Protein AF-A0A497LSE0-F1 (afdb_monomer)

Solvent-accessible surface area (backbone atoms only — not comparable to full-atom values): 2751 Å² total; per-residue (Å²): 131,92,84,85,68,77,48,77,49,84,59,88,96,40,54,40,36,40,40,37,67,38,78,94,68,79,35,80,49,78,48,77,43,74,66,76,86,83,79,133

Nearest PDB structures (foldseek):
  6qc0-assembly1_A  TM=7.515E-01  e=2.638E-01  Homo sapiens
  9b8t-assembly1_D  TM=7.273E-01  e=4.602E-01  Homo sapiens
  4rjf-assembly2_C  TM=6.939E-01  e=8.542E-01  Homo sapiens
  5nct-assembly1_A  TM=6.068E-01  e=9.667E-01  Tannerella forsythia
  3trs-assembly2_D  TM=5.695E-01  e=3.331E+00  Aspergillus niger var. macrosporus

Mean predicted aligned error: 4.97 Å

Foldseek 3Di:
DDDWDWDWDD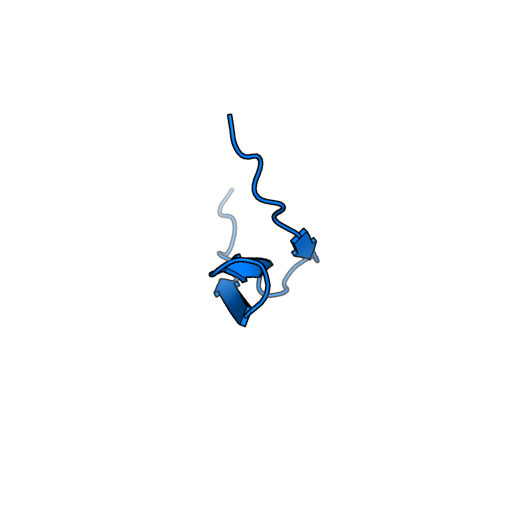DPQAWIWIWTAPPVNPDIDIDTHGDDDDDD

Structure (mmCIF, N/CA/C/O backbone):
data_AF-A0A497LSE0-F1
#
_entry.id   AF-A0A497LSE0-F1
#
loop_
_atom_site.group_PDB
_atom_site.id
_atom_site.type_symbol
_atom_site.label_atom_id
_atom_site.label_alt_id
_atom_site.label_comp_id
_atom_site.label_asym_id
_atom_site.label_entity_id
_atom_site.label_seq_id
_atom_site.pdbx_PDB_ins_code
_atom_site.Cartn_x
_atom_site.Cartn_y
_atom_site.Cartn_z
_atom_site.occupancy
_atom_site.B_iso_or_equiv
_atom_site.auth_seq_id
_atom_site.auth_comp_id
_atom_site.auth_asym_id
_atom_site.auth_atom_id
_atom_site.p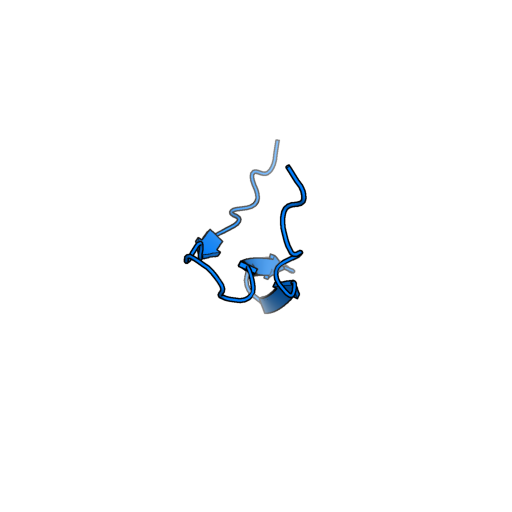dbx_PDB_model_num
ATOM 1 N N . ILE A 1 1 ? -10.396 20.268 13.521 1.00 49.84 1 ILE A N 1
ATOM 2 C CA . ILE A 1 1 ? -10.273 19.545 12.234 1.00 49.84 1 ILE A CA 1
ATOM 3 C C . ILE A 1 1 ? -9.693 18.185 12.587 1.00 49.84 1 ILE A C 1
ATOM 5 O O . ILE A 1 1 ? -8.644 18.170 13.218 1.00 49.84 1 ILE A O 1
ATOM 9 N N . SER A 1 2 ? -10.412 17.091 12.326 1.00 66.75 2 SER A N 1
ATOM 10 C CA . SER A 1 2 ? -9.855 15.741 12.502 1.00 66.75 2 SER A CA 1
ATOM 11 C C . SER A 1 2 ? -8.786 15.525 11.429 1.00 66.75 2 SER A C 1
ATOM 13 O O . SER A 1 2 ? -9.031 15.869 10.274 1.00 66.75 2 SER A O 1
ATOM 15 N N . SER A 1 3 ? -7.602 15.049 11.809 1.00 74.44 3 SER A N 1
ATOM 16 C CA . SER A 1 3 ? -6.502 14.761 10.884 1.00 74.44 3 SER A CA 1
ATOM 17 C C . SER A 1 3 ? -6.417 13.253 10.706 1.00 74.44 3 SER A C 1
ATOM 19 O O . SER A 1 3 ? -6.081 12.549 11.654 1.00 74.44 3 SER A O 1
ATOM 21 N N . GLU A 1 4 ? -6.718 12.763 9.509 1.00 82.50 4 GLU A N 1
ATOM 22 C CA . GLU A 1 4 ? -6.534 11.356 9.149 1.00 82.50 4 GLU A CA 1
ATOM 23 C C . GLU A 1 4 ? -5.114 11.145 8.612 1.00 82.50 4 GLU A C 1
ATOM 25 O O . GLU A 1 4 ? -4.596 11.961 7.846 1.00 82.50 4 GLU A O 1
ATOM 30 N N . THR A 1 5 ? -4.463 10.064 9.042 1.00 89.94 5 THR A N 1
ATOM 31 C CA . THR A 1 5 ? -3.084 9.746 8.653 1.00 89.94 5 THR A CA 1
ATOM 32 C C . THR A 1 5 ? -3.090 8.787 7.468 1.00 89.94 5 THR A C 1
ATOM 34 O O . THR A 1 5 ? -3.635 7.688 7.554 1.00 89.94 5 THR A O 1
ATOM 37 N N . LEU A 1 6 ? -2.435 9.185 6.377 1.00 94.50 6 LEU A N 1
ATOM 38 C CA . LEU A 1 6 ? -2.228 8.364 5.186 1.00 94.50 6 LEU A CA 1
ATOM 39 C C . LEU A 1 6 ? -0.749 7.978 5.074 1.00 94.50 6 LEU A C 1
ATOM 41 O O . LEU A 1 6 ? 0.120 8.848 5.039 1.00 94.50 6 LEU A O 1
ATOM 45 N N . THR A 1 7 ? -0.465 6.680 4.969 1.00 96.81 7 THR A N 1
ATOM 46 C CA . THR A 1 7 ? 0.890 6.168 4.717 1.00 96.81 7 THR A CA 1
ATOM 47 C C . THR A 1 7 ? 1.039 5.800 3.244 1.00 96.81 7 THR A C 1
ATOM 49 O O . THR A 1 7 ? 0.306 4.946 2.739 1.00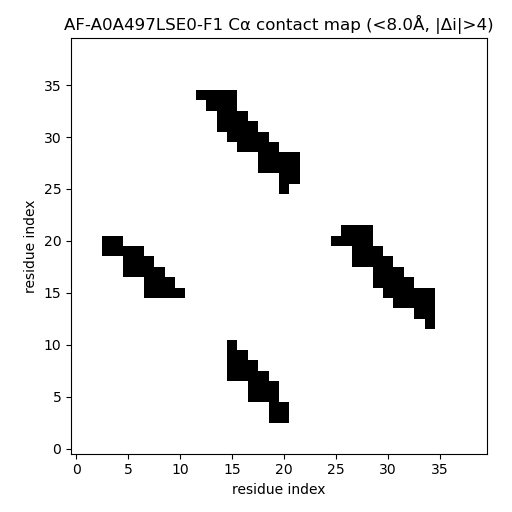 96.81 7 THR A O 1
ATOM 52 N N . LEU A 1 8 ? 1.998 6.428 2.558 1.00 96.50 8 LEU A N 1
ATOM 53 C CA . LEU A 1 8 ? 2.351 6.112 1.173 1.00 96.50 8 LEU A CA 1
ATOM 54 C C . LEU A 1 8 ? 3.631 5.281 1.136 1.00 96.50 8 LEU A C 1
ATOM 56 O O . LEU A 1 8 ? 4.650 5.673 1.703 1.00 96.50 8 LEU A O 1
ATOM 60 N N . PHE A 1 9 ? 3.591 4.177 0.398 1.00 96.75 9 PHE A N 1
ATOM 61 C CA . PHE A 1 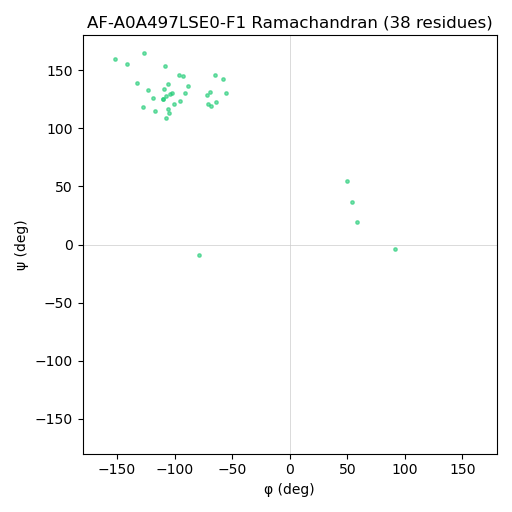9 ? 4.774 3.395 0.060 1.00 96.75 9 PHE A CA 1
ATOM 62 C C . PHE A 1 9 ? 5.079 3.610 -1.419 1.00 96.75 9 PHE A C 1
ATOM 64 O O . PHE A 1 9 ? 4.341 3.140 -2.288 1.00 96.75 9 PHE A O 1
ATOM 71 N N . ILE A 1 10 ? 6.156 4.344 -1.684 1.00 93.12 10 ILE A N 1
ATOM 72 C CA . ILE A 1 10 ? 6.593 4.711 -3.030 1.00 93.12 10 ILE A CA 1
ATOM 73 C C . ILE A 1 10 ? 7.846 3.902 -3.363 1.00 93.12 10 ILE A C 1
ATOM 75 O O . ILE A 1 10 ? 8.809 3.899 -2.596 1.00 93.12 10 ILE A O 1
ATOM 79 N N . GLY A 1 11 ? 7.824 3.229 -4.509 1.00 90.19 11 GLY A N 1
ATOM 80 C CA . GLY A 1 11 ? 8.973 2.548 -5.097 1.00 90.19 11 GLY A CA 1
ATOM 81 C C . GLY A 1 11 ? 8.968 2.729 -6.614 1.00 90.19 11 GLY A C 1
ATOM 82 O O . GLY A 1 11 ? 7.915 2.965 -7.202 1.00 90.19 11 GLY A O 1
ATOM 83 N N . THR A 1 12 ? 10.135 2.638 -7.244 1.00 89.50 12 THR A N 1
ATOM 84 C CA . THR A 1 12 ? 10.281 2.755 -8.704 1.00 89.50 12 THR A CA 1
ATOM 85 C C . THR A 1 12 ? 9.726 1.510 -9.393 1.00 89.50 12 THR A C 1
ATOM 87 O O . THR A 1 12 ? 10.095 0.405 -9.009 1.00 89.50 12 THR A O 1
ATOM 90 N N . ASP A 1 13 ? 8.848 1.674 -10.385 1.00 87.12 13 ASP A N 1
ATOM 91 C CA . ASP A 1 13 ? 8.206 0.584 -11.150 1.00 87.12 13 ASP A CA 1
ATOM 92 C C . ASP A 1 13 ? 7.389 -0.429 -10.321 1.00 87.12 13 ASP A C 1
ATOM 94 O O . ASP A 1 13 ? 7.061 -1.521 -10.789 1.00 87.12 13 ASP A O 1
ATOM 98 N N . TYR A 1 14 ? 6.997 -0.062 -9.099 1.00 91.31 14 TYR A N 1
ATOM 99 C CA . TYR A 1 14 ? 6.090 -0.846 -8.258 1.00 91.31 14 TYR A CA 1
ATOM 100 C C . TYR A 1 14 ? 4.716 -0.175 -8.143 1.00 91.31 14 TYR A C 1
ATOM 102 O O . TYR A 1 14 ? 4.616 1.050 -8.237 1.00 91.31 14 TYR A O 1
ATOM 110 N N . PRO A 1 15 ? 3.637 -0.945 -7.896 1.00 94.50 15 PRO A N 1
ATOM 111 C CA . PRO A 1 15 ? 2.349 -0.366 -7.543 1.00 94.50 15 PRO A CA 1
ATOM 112 C C . PRO A 1 15 ? 2.468 0.552 -6.326 1.00 94.50 15 PRO A C 1
ATOM 114 O O . PRO A 1 15 ? 3.002 0.153 -5.288 1.00 94.50 15 PRO A O 1
ATOM 117 N N . LEU A 1 16 ? 1.923 1.763 -6.438 1.00 95.69 16 LEU A N 1
ATOM 118 C CA . LEU A 1 16 ? 1.788 2.670 -5.308 1.00 95.69 16 LEU A CA 1
ATOM 119 C C . LEU A 1 16 ? 0.837 2.034 -4.298 1.00 95.69 16 LEU A C 1
ATOM 121 O O . LEU A 1 16 ? -0.322 1.743 -4.616 1.00 95.69 16 LEU A O 1
ATOM 125 N N . LYS A 1 17 ? 1.322 1.851 -3.073 1.00 97.44 17 LYS A N 1
ATOM 126 C CA . LYS A 1 17 ? 0.512 1.344 -1.972 1.00 97.44 17 LYS A CA 1
ATOM 127 C C . LYS A 1 17 ? 0.146 2.479 -1.025 1.00 97.44 17 LYS A C 1
ATOM 129 O O . LYS A 1 17 ? 1.012 3.219 -0.561 1.00 97.44 17 LYS A O 1
ATOM 134 N N . MET A 1 18 ? -1.143 2.575 -0.726 1.00 97.62 18 MET A N 1
ATOM 135 C CA . MET A 1 18 ? -1.713 3.540 0.209 1.00 97.62 18 MET A CA 1
ATOM 136 C C . MET A 1 18 ? -2.388 2.792 1.352 1.00 97.62 18 MET A C 1
ATOM 138 O O . MET A 1 18 ? -3.239 1.933 1.104 1.00 97.62 18 MET A O 1
ATOM 142 N N . GLU A 1 19 ? -2.012 3.120 2.586 1.00 9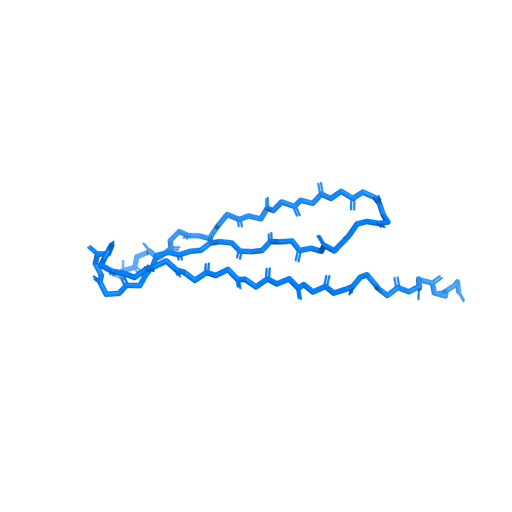7.56 19 GLU A N 1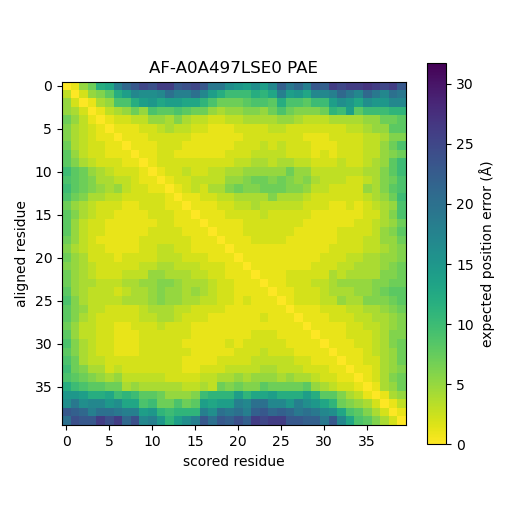
ATOM 143 C CA . GLU A 1 19 ? -2.616 2.562 3.796 1.00 97.56 19 GLU A CA 1
ATOM 144 C C . GLU A 1 19 ? -3.165 3.666 4.694 1.00 97.56 19 GLU A C 1
ATOM 146 O O . GLU A 1 19 ? -2.474 4.645 4.984 1.00 97.56 19 GLU A O 1
ATOM 151 N N . PHE A 1 20 ? -4.391 3.474 5.167 1.00 96.12 20 PHE A N 1
ATOM 152 C CA . PHE A 1 20 ? -5.001 4.314 6.190 1.00 96.12 20 PHE A CA 1
ATOM 153 C C . PHE A 1 20 ? -6.016 3.510 7.002 1.00 96.12 20 PHE A C 1
ATOM 155 O O . PHE A 1 20 ? -6.503 2.452 6.580 1.00 96.12 20 PHE A O 1
ATOM 162 N N . GLU A 1 21 ? -6.305 4.024 8.188 1.00 95.69 21 GLU A N 1
ATOM 163 C CA . GLU A 1 21 ? -7.304 3.474 9.091 1.00 95.69 21 GLU A CA 1
ATOM 164 C C . GLU A 1 21 ? -8.628 4.218 8.928 1.00 95.69 21 GLU A C 1
ATOM 166 O O . GLU A 1 21 ? -8.662 5.420 8.668 1.00 95.69 21 GLU A O 1
ATOM 171 N N . ILE A 1 22 ? -9.727 3.490 9.082 1.00 92.38 22 ILE A N 1
ATOM 172 C CA . ILE A 1 22 ? -11.090 4.018 9.078 1.00 92.38 22 ILE A CA 1
ATOM 173 C C . ILE A 1 22 ? -11.808 3.569 10.345 1.00 92.38 22 ILE A C 1
ATOM 175 O O . ILE A 1 22 ? -11.362 2.638 11.019 1.00 92.38 22 ILE A O 1
ATOM 179 N N . ALA A 1 23 ? -12.941 4.211 10.641 1.00 93.38 23 ALA A N 1
ATOM 180 C CA . ALA A 1 23 ? -13.762 3.895 11.807 1.00 93.38 23 ALA A CA 1
ATOM 181 C C . ALA A 1 23 ? -12.915 3.825 13.0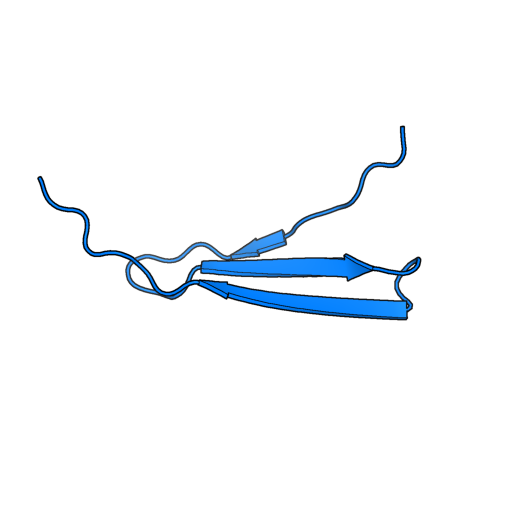91 1.00 93.38 23 ALA A C 1
ATOM 183 O O . ALA A 1 23 ? -12.896 2.798 13.749 1.00 93.38 23 ALA A O 1
ATOM 184 N N . GLU A 1 24 ? -12.154 4.882 13.400 1.00 89.75 24 GLU A N 1
ATOM 185 C CA . GLU A 1 24 ? -11.347 4.980 14.634 1.00 89.75 24 GLU A CA 1
ATOM 186 C C . GLU A 1 24 ? -10.385 3.792 14.864 1.00 89.75 24 GLU A C 1
ATOM 188 O O . GLU A 1 24 ? -10.175 3.351 15.990 1.00 89.75 24 GLU A O 1
ATOM 193 N N . GLY A 1 25 ? -9.805 3.253 13.785 1.00 91.06 25 GLY A N 1
ATOM 194 C CA . GLY A 1 25 ? -8.860 2.130 13.847 1.00 91.06 25 GLY A CA 1
ATOM 195 C C . GLY A 1 25 ? -9.508 0.747 13.723 1.00 91.06 25 GLY A C 1
ATOM 196 O O . GLY A 1 25 ? -8.799 -0.255 13.637 1.00 91.06 25 GLY A O 1
ATOM 197 N N . PHE A 1 26 ? 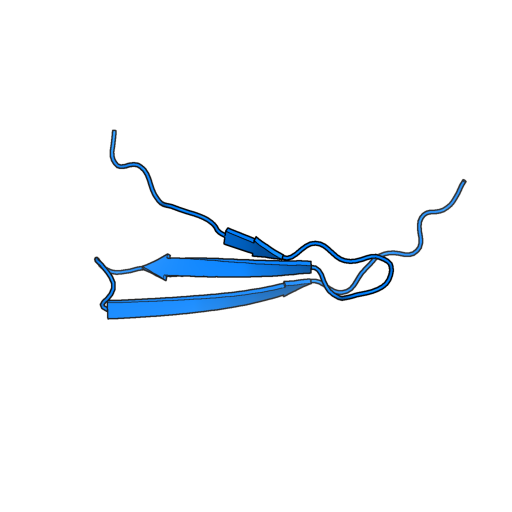-10.841 0.657 13.652 1.00 95.44 26 PHE A N 1
ATOM 198 C CA . PHE A 1 26 ? -11.547 -0.622 13.490 1.00 95.44 26 PHE A CA 1
ATOM 199 C C . PHE A 1 26 ? -11.542 -1.158 12.052 1.00 95.44 26 PHE A C 1
ATOM 201 O O . PHE A 1 26 ? -11.935 -2.304 11.825 1.00 95.44 26 PHE A O 1
ATOM 208 N N . GLY A 1 27 ? -11.092 -0.370 11.075 1.00 94.00 27 GLY A N 1
ATOM 209 C CA . GLY A 1 27 ? -10.903 -0.828 9.703 1.00 94.00 27 GLY A CA 1
ATOM 210 C C . GLY A 1 27 ? -9.555 -0.403 9.141 1.00 94.00 27 GLY A C 1
ATOM 211 O O . GLY A 1 27 ? -9.135 0.736 9.314 1.00 94.00 27 GLY A O 1
ATOM 212 N N . LYS A 1 28 ? -8.901 -1.311 8.412 1.00 95.88 28 LYS A N 1
ATOM 213 C CA . LYS A 1 28 ? -7.693 -1.017 7.637 1.00 95.88 28 LYS A CA 1
ATOM 214 C C . LYS A 1 28 ? -8.016 -1.083 6.151 1.00 95.88 28 LYS A C 1
ATOM 216 O O . LYS A 1 28 ? -8.497 -2.109 5.671 1.00 95.88 28 LYS A O 1
ATOM 221 N N . VAL A 1 29 ? -7.719 -0.010 5.425 1.00 97.00 29 VAL A N 1
ATOM 222 C CA . VAL A 1 29 ? -7.895 0.055 3.971 1.00 97.00 29 VAL A CA 1
ATOM 223 C C . VAL A 1 29 ? -6.529 0.044 3.301 1.00 97.00 29 VAL A C 1
ATOM 225 O O . VAL A 1 29 ? -5.610 0.750 3.715 1.00 97.00 29 VAL A O 1
ATOM 228 N N . ILE A 1 30 ? -6.399 -0.780 2.261 1.00 97.44 30 ILE A N 1
ATOM 229 C CA . ILE A 1 30 ? -5.192 -0.882 1.444 1.00 97.44 30 ILE A CA 1
ATOM 230 C C . ILE A 1 30 ? -5.600 -0.715 -0.015 1.00 97.44 30 ILE A C 1
ATOM 232 O O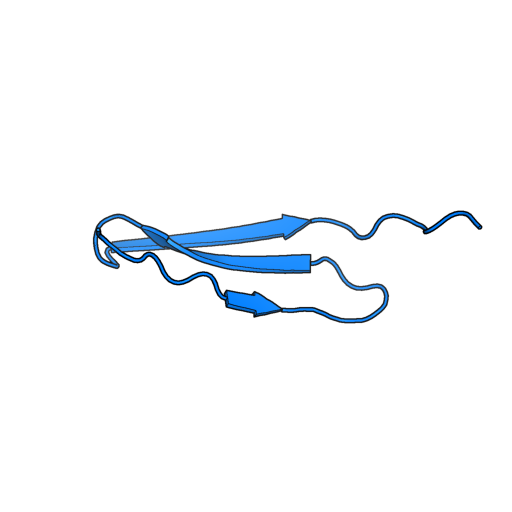 . ILE A 1 30 ? -6.339 -1.541 -0.551 1.00 97.44 30 ILE A O 1
ATOM 236 N N . TYR A 1 31 ? -5.085 0.329 -0.659 1.00 97.62 31 TYR A N 1
ATOM 237 C CA . TYR A 1 31 ? -5.183 0.500 -2.106 1.00 97.62 31 TYR A CA 1
ATOM 238 C C . TYR A 1 31 ? -3.840 0.203 -2.766 1.00 97.62 31 TYR A C 1
ATOM 240 O O . TYR A 1 31 ? -2.792 0.633 -2.281 1.00 97.62 31 TYR A O 1
ATOM 248 N N . LEU A 1 32 ? -3.897 -0.509 -3.891 1.00 96.88 32 LEU A N 1
ATOM 249 C CA . LEU A 1 32 ? -2.773 -0.745 -4.790 1.00 96.88 32 LEU A CA 1
ATOM 250 C C . LEU A 1 32 ? -3.105 -0.116 -6.137 1.00 96.88 32 LEU A C 1
ATOM 252 O O . LEU A 1 32 ? -4.041 -0.544 -6.814 1.00 96.88 32 LEU A O 1
ATOM 256 N N . LEU A 1 33 ? -2.345 0.903 -6.515 1.00 95.50 33 LEU A N 1
ATOM 257 C CA . LEU A 1 33 ? -2.471 1.560 -7.806 1.00 95.50 33 LEU A CA 1
ATOM 258 C C . LEU A 1 33 ? -1.298 1.134 -8.683 1.00 95.50 33 LEU A C 1
ATOM 260 O O . LEU A 1 33 ? -0.148 1.417 -8.358 1.00 95.50 33 LEU A O 1
ATOM 264 N N . ALA A 1 34 ? -1.587 0.441 -9.784 1.00 94.19 34 ALA A N 1
ATOM 265 C CA . ALA A 1 34 ? -0.562 0.052 -10.747 1.00 94.19 34 ALA A CA 1
ATOM 266 C C . ALA A 1 34 ? 0.173 1.295 -11.292 1.00 94.19 34 ALA A C 1
ATOM 268 O O . ALA A 1 34 ? -0.474 2.326 -11.516 1.00 94.19 34 ALA A O 1
ATOM 269 N N . PRO A 1 35 ? 1.497 1.212 -11.517 1.00 89.56 35 PRO A N 1
ATOM 270 C CA . PRO A 1 35 ? 2.246 2.319 -12.089 1.00 89.56 35 PRO A CA 1
ATOM 271 C C . PRO A 1 35 ? 1.760 2.580 -13.518 1.00 89.56 35 PRO A C 1
ATOM 273 O O . PRO A 1 35 ? 1.369 1.660 -14.243 1.00 89.56 35 PRO A O 1
ATOM 276 N N . ARG A 1 36 ? 1.772 3.849 -13.925 1.00 87.62 36 ARG A N 1
ATOM 277 C CA . ARG A 1 36 ? 1.626 4.209 -15.336 1.00 87.62 36 ARG A CA 1
ATOM 278 C C . ARG A 1 36 ? 3.017 4.332 -15.939 1.00 87.62 36 ARG A C 1
ATOM 280 O O . ARG A 1 36 ? 3.934 4.778 -15.263 1.00 87.62 36 ARG A O 1
ATOM 287 N N . ILE A 1 37 ? 3.152 3.945 -17.202 1.00 81.81 37 ILE A N 1
ATOM 288 C CA . ILE A 1 37 ? 4.352 4.257 -17.975 1.00 81.81 37 ILE A CA 1
ATOM 289 C C . ILE A 1 37 ? 4.341 5.771 -18.194 1.00 81.81 37 ILE A C 1
ATOM 291 O O . ILE A 1 37 ? 3.376 6.297 -18.754 1.00 81.81 37 ILE A O 1
ATOM 295 N N . GLU A 1 38 ? 5.364 6.468 -17.707 1.00 70.94 38 GLU A N 1
ATOM 296 C CA . GLU A 1 38 ? 5.558 7.882 -18.018 1.00 70.94 38 GLU A CA 1
ATOM 297 C C . GLU A 1 38 ? 5.986 7.986 -19.488 1.00 70.94 38 GLU A C 1
ATOM 299 O O . GLU A 1 38 ? 6.948 7.348 -19.910 1.00 70.94 38 GLU A O 1
ATOM 304 N N . ALA A 1 39 ? 5.211 8.714 -20.292 1.00 68.62 39 ALA A N 1
ATOM 305 C CA . ALA A 1 39 ? 5.611 9.083 -21.644 1.00 68.62 39 ALA A CA 1
ATOM 306 C C . ALA A 1 39 ? 6.331 10.434 -21.563 1.00 68.62 39 ALA A C 1
ATOM 308 O O . ALA A 1 39 ? 5.808 11.345 -20.917 1.00 68.62 39 ALA A O 1
ATOM 309 N N . GLU A 1 40 ? 7.510 10.528 -22.185 1.00 57.19 40 GLU A N 1
ATOM 310 C CA . GLU A 1 40 ? 8.230 11.796 -22.394 1.00 57.19 40 GLU A CA 1
ATOM 311 C C . GLU A 1 40 ? 7.414 12.795 -23.228 1.00 57.19 40 GLU A C 1
ATOM 313 O O . GLU A 1 40 ? 6.729 12.363 -24.189 1.00 57.19 40 GLU A O 1
#

pLDDT: mean 89.0, std 11.41, range [49.84, 97.62]

Radius of gyration: 13.26 Å; Cα contacts (8 Å, |Δi|>4): 53; chains: 1; bounding box: 24×21×37 Å

Secondary structure (DSSP, 8-state):
-----EEEE--TTS-EEEEEEEGGGTEEEEEEEPPPPPP-

Sequence (40 aa):
ISSETLTLFIGTDYPLKMEFEIAEGFGKVIYLLAPRIEAE